Protein AF-A0ABD3XIM5-F1 (afdb_monomer_lite)

Foldseek 3Di:
DVVVPDDLVNLLPDDLVNCCVVPVDSVVSVVSNVVSVVVVVVVVVVVVVVVVVVVVVVVVVCVLLVVDPPPPDDDDDDDDDDDDDDDDPPPPDPDDRVNPDDPVVVVDQKDKDWDWDDDPNDTDPVVRVIDIDIDIDGPPDDPVNVVVVVPPD

Radius of gyration: 34.58 Å; chains: 1; bounding box: 75×47×80 Å

Organism: Sinanodonta woodiana (NCBI:txid1069815)

pLDDT: mean 73.43, std 18.63, range [31.78, 92.06]

Structure (mmCIF, N/CA/C/O backbone):
data_AF-A0ABD3XIM5-F1
#
_entry.id   AF-A0ABD3XIM5-F1
#
loop_
_atom_site.group_PDB
_atom_site.id
_atom_site.type_symbol
_atom_site.label_atom_id
_atom_site.label_alt_id
_atom_site.label_comp_id
_atom_site.label_asym_id
_atom_site.label_entity_id
_atom_site.label_seq_id
_atom_site.pdbx_PDB_ins_code
_atom_site.Cartn_x
_atom_site.Cartn_y
_atom_site.Cartn_z
_atom_site.occupancy
_atom_site.B_iso_or_equiv
_atom_site.auth_seq_id
_atom_site.auth_comp_id
_atom_site.auth_asym_id
_atom_site.auth_atom_id
_atom_site.pdbx_PDB_model_num
ATOM 1 N N . MET A 1 1 ? -32.751 17.626 24.140 1.00 51.78 1 MET A N 1
ATOM 2 C CA . MET A 1 1 ? -31.333 17.195 24.064 1.00 51.78 1 MET A CA 1
ATOM 3 C C . MET A 1 1 ? -30.565 17.876 22.932 1.00 51.78 1 MET A C 1
ATOM 5 O O . MET A 1 1 ? -29.422 18.232 23.167 1.00 51.78 1 MET A O 1
ATOM 9 N N . GLU A 1 2 ? -31.151 18.113 21.751 1.00 52.56 2 GLU A N 1
ATOM 10 C CA . GLU A 1 2 ? -30.486 18.893 20.680 1.00 52.56 2 GLU A CA 1
ATOM 11 C C . GLU A 1 2 ? -30.486 20.412 20.938 1.00 52.56 2 GLU A C 1
ATOM 13 O O . GLU A 1 2 ? -29.559 21.111 20.538 1.00 52.56 2 GLU A O 1
ATOM 18 N N . GLU A 1 3 ? -31.483 20.919 21.668 1.00 58.12 3 GLU A N 1
ATOM 19 C CA . GLU A 1 3 ? -31.654 22.358 21.928 1.00 58.12 3 GLU A CA 1
ATOM 20 C C . GLU A 1 3 ? -30.640 22.935 22.936 1.00 58.12 3 GLU A C 1
ATOM 22 O O . GLU A 1 3 ? -30.293 24.109 22.851 1.00 58.12 3 GLU A O 1
ATOM 27 N N . GLU A 1 4 ? -30.092 22.108 23.835 1.00 63.53 4 GLU A N 1
ATOM 28 C CA . GLU A 1 4 ? -29.120 22.526 24.865 1.00 63.53 4 GLU A CA 1
ATOM 29 C C . GLU A 1 4 ? -27.651 22.310 24.454 1.00 63.53 4 GLU A C 1
ATOM 31 O O . GLU A 1 4 ? -26.745 22.650 25.211 1.00 63.53 4 GLU A O 1
ATOM 36 N N . LYS A 1 5 ? -27.392 21.759 23.255 1.00 67.31 5 LYS A N 1
ATOM 37 C CA . LYS A 1 5 ? -26.038 21.433 22.750 1.00 67.31 5 LYS A CA 1
ATOM 38 C C . LYS A 1 5 ? -25.175 20.655 23.759 1.00 67.31 5 LYS A C 1
ATOM 40 O O . LYS A 1 5 ? -24.002 20.966 23.969 1.00 67.31 5 LYS A O 1
ATOM 45 N N . LEU A 1 6 ? -25.751 19.639 24.396 1.00 71.19 6 LEU A N 1
ATOM 46 C CA . LEU A 1 6 ? -25.016 18.793 25.333 1.00 71.19 6 LEU A CA 1
ATOM 47 C C . LEU A 1 6 ? -24.181 17.756 24.576 1.00 71.19 6 LEU A C 1
ATOM 49 O O . LEU A 1 6 ? -24.680 16.710 24.164 1.00 71.19 6 LEU A O 1
ATOM 53 N N . ASP A 1 7 ? -22.893 18.050 24.417 1.00 79.75 7 ASP A N 1
ATOM 54 C CA . ASP A 1 7 ? -21.918 17.108 23.873 1.00 79.75 7 ASP A CA 1
ATOM 55 C C . ASP A 1 7 ? -21.437 16.107 24.936 1.00 79.75 7 ASP A C 1
ATOM 57 O O . ASP A 1 7 ? -21.432 16.379 26.139 1.00 79.75 7 ASP A O 1
ATOM 61 N N . LEU A 1 8 ? -20.928 14.956 24.482 1.00 78.75 8 LEU A N 1
ATOM 62 C CA . LEU A 1 8 ? -20.338 13.915 25.342 1.00 78.75 8 LEU A CA 1
ATOM 63 C C . LEU A 1 8 ? -19.255 14.469 26.287 1.00 78.75 8 LEU A C 1
ATOM 65 O O . LEU A 1 8 ? -19.110 14.010 27.416 1.00 78.75 8 LEU A O 1
ATOM 69 N N . THR A 1 9 ? -18.498 15.471 25.838 1.00 79.56 9 THR A N 1
ATOM 70 C CA . THR A 1 9 ? -17.465 16.145 26.637 1.00 79.56 9 THR A CA 1
ATOM 71 C C . THR A 1 9 ? -18.063 17.002 27.749 1.00 79.56 9 THR A C 1
ATOM 73 O O . THR A 1 9 ? -17.543 17.001 28.861 1.00 79.56 9 THR A O 1
ATOM 76 N N . VAL A 1 10 ? -19.170 17.693 27.474 1.00 83.56 10 VAL A N 1
ATOM 77 C CA . VAL A 1 10 ? -19.887 18.524 28.450 1.00 83.56 10 VAL A CA 1
ATOM 78 C C . VAL A 1 10 ? -20.482 17.636 29.536 1.00 83.56 10 VAL A C 1
ATOM 80 O O . VAL A 1 10 ? -20.255 17.870 30.719 1.00 83.56 10 VAL A O 1
ATOM 83 N N . ILE A 1 11 ? -21.139 16.549 29.135 1.00 84.06 11 ILE A N 1
ATOM 84 C CA . ILE A 1 11 ? -21.735 15.569 30.049 1.00 84.06 11 ILE A CA 1
ATOM 85 C C . ILE A 1 11 ? -20.674 14.896 30.939 1.00 84.06 11 ILE A C 1
ATOM 87 O O . ILE A 1 11 ? -20.915 14.645 32.122 1.00 84.06 11 ILE A O 1
ATOM 91 N N . SER A 1 12 ? -19.478 14.634 30.400 1.00 83.06 12 SER A N 1
ATOM 92 C CA . SER A 1 12 ? -18.360 14.102 31.188 1.00 83.06 12 SER A CA 1
ATOM 93 C C . SER A 1 12 ? -17.939 15.076 32.301 1.00 83.06 12 SER A C 1
ATOM 95 O O . SER A 1 12 ? -17.726 14.644 33.436 1.00 83.06 12 SER A O 1
ATOM 97 N N . CYS A 1 13 ? -17.935 16.385 32.024 1.00 81.19 13 CYS A N 1
ATOM 98 C CA . CYS A 1 13 ? -17.555 17.434 32.977 1.00 81.19 13 CYS A CA 1
ATOM 99 C C . CYS A 1 13 ? -18.648 17.828 33.990 1.00 81.19 13 CYS A C 1
ATOM 101 O O . CYS A 1 13 ? -18.312 18.385 35.033 1.00 81.19 13 CYS A O 1
ATOM 103 N N . MET A 1 14 ? -19.931 17.565 33.718 1.00 81.81 14 MET A N 1
ATOM 104 C CA . MET A 1 14 ? -21.037 17.929 34.623 1.00 81.81 14 MET A CA 1
ATOM 105 C C . MET A 1 14 ? -21.077 17.050 35.880 1.00 81.81 14 MET A C 1
ATOM 107 O O . MET A 1 14 ? -20.740 15.863 35.831 1.00 81.81 14 MET A O 1
ATOM 111 N N . SER A 1 15 ? -21.511 17.604 37.014 1.00 83.69 15 SER A N 1
ATOM 112 C CA . SER A 1 15 ? -21.709 16.819 38.237 1.00 83.69 15 SER A CA 1
ATOM 113 C C . SER A 1 15 ? -23.021 16.019 38.186 1.00 83.69 15 SER A C 1
ATOM 115 O O . SER A 1 15 ? -23.908 16.272 37.368 1.00 83.69 15 SER A O 1
ATOM 117 N N . VAL A 1 16 ? -23.158 15.015 39.058 1.00 77.25 16 VAL A N 1
ATOM 118 C CA . VAL A 1 16 ? -24.383 14.192 39.150 1.00 77.25 16 VAL A CA 1
ATOM 119 C C . VAL A 1 16 ? -25.591 15.024 39.608 1.00 77.25 16 VAL A C 1
ATOM 121 O O . VAL A 1 16 ? -26.729 14.659 39.299 1.00 77.25 16 VAL A O 1
ATOM 124 N N . ASP A 1 17 ? -25.341 16.141 40.294 1.00 82.69 17 ASP A N 1
ATOM 125 C CA . ASP A 1 17 ? -26.357 17.078 40.777 1.00 82.69 17 ASP A CA 1
ATOM 126 C C . ASP A 1 17 ? -26.848 18.007 39.661 1.00 82.69 17 ASP A C 1
ATOM 128 O O . ASP A 1 17 ? -28.050 18.231 39.536 1.00 82.69 17 ASP A O 1
ATOM 132 N N . ASP A 1 18 ? -25.958 18.440 38.765 1.00 83.56 18 ASP A N 1
ATOM 133 C CA . ASP A 1 18 ? -26.342 19.223 37.579 1.00 83.56 18 ASP A CA 1
ATOM 134 C C . ASP A 1 18 ? -27.205 18.389 36.618 1.00 83.56 18 ASP A C 1
ATOM 136 O O . ASP A 1 18 ? -28.151 18.882 36.003 1.00 83.56 18 ASP A O 1
ATOM 140 N N . LEU A 1 19 ? -26.930 17.083 36.546 1.00 82.81 19 LEU A N 1
ATOM 141 C CA . LEU A 1 19 ? -27.706 16.133 35.750 1.00 82.81 19 LEU A CA 1
ATOM 142 C C . LEU A 1 19 ? -29.113 15.871 36.313 1.00 82.81 19 LEU A C 1
ATOM 144 O O . LEU A 1 19 ? -29.930 15.295 35.599 1.00 82.81 19 LEU A O 1
ATOM 148 N N . VAL A 1 20 ? -29.428 16.287 37.550 1.00 86.94 20 VAL A N 1
ATOM 149 C CA . VAL A 1 20 ? -30.775 16.137 38.145 1.00 86.94 20 VAL A CA 1
ATOM 150 C C . VAL A 1 20 ? -31.819 16.917 37.354 1.00 86.94 20 VAL A C 1
ATOM 152 O O . VAL A 1 20 ? -32.948 16.450 37.213 1.00 86.94 20 VAL A O 1
ATOM 155 N N . GLN A 1 21 ? -31.439 18.088 36.830 1.00 84.31 21 GLN A N 1
ATOM 156 C CA . GLN A 1 21 ? -32.343 18.980 36.097 1.00 84.31 21 GLN A CA 1
ATOM 157 C C . GLN A 1 21 ? -32.844 18.343 34.793 1.00 84.31 21 GLN A C 1
ATOM 159 O O . GLN A 1 21 ? -33.952 18.627 34.350 1.00 84.31 21 GLN A O 1
ATOM 164 N N . ILE A 1 22 ? -32.042 17.443 34.217 1.00 81.50 22 ILE A N 1
ATOM 165 C CA . ILE A 1 22 ? -32.306 16.773 32.939 1.00 81.50 22 ILE A CA 1
ATOM 166 C C . ILE A 1 22 ? -32.825 15.346 33.176 1.00 81.50 22 ILE A C 1
ATOM 168 O O . ILE A 1 22 ? -33.725 14.877 32.481 1.00 81.50 22 ILE A O 1
ATOM 172 N N . LEU A 1 23 ? -32.268 14.644 34.170 1.00 83.38 23 LEU A N 1
ATOM 173 C CA . LEU A 1 23 ? -32.598 13.266 34.528 1.00 83.38 23 LEU A CA 1
ATOM 174 C C . LEU A 1 23 ? -32.841 13.148 36.044 1.00 83.38 23 LEU A C 1
ATOM 176 O O . LEU A 1 23 ? -31.893 12.993 36.821 1.00 83.38 23 LEU A O 1
ATOM 180 N N . PRO A 1 24 ? -34.108 13.134 36.499 1.00 83.00 24 PRO A N 1
ATOM 181 C CA . PRO A 1 24 ? -34.415 13.090 37.930 1.00 83.00 24 PRO A CA 1
ATOM 182 C C . PRO A 1 24 ? -34.004 11.756 38.580 1.00 83.00 24 PRO A C 1
ATOM 184 O O . PRO A 1 24 ? -33.602 11.706 39.747 1.00 83.00 24 PRO A O 1
ATOM 187 N N . LYS A 1 25 ? -34.048 10.652 37.824 1.00 90.38 25 LYS A N 1
ATOM 188 C CA . LYS A 1 25 ? -33.699 9.314 38.319 1.00 90.38 25 LYS A CA 1
ATOM 189 C C . LYS A 1 25 ? -32.185 9.155 38.471 1.00 90.38 25 LYS A C 1
ATOM 191 O O . LYS A 1 25 ? -31.418 9.449 37.561 1.00 90.38 25 LYS A O 1
ATOM 196 N N . LEU A 1 26 ? -31.745 8.650 39.625 1.00 86.56 26 LEU A N 1
ATOM 197 C CA . LEU A 1 26 ? -30.322 8.430 39.916 1.00 86.56 26 LEU A CA 1
ATOM 198 C C . LEU A 1 26 ? -29.698 7.333 39.038 1.00 86.56 26 LEU A C 1
ATOM 200 O O . LEU A 1 26 ? -28.576 7.494 38.567 1.00 86.56 26 LEU A O 1
ATOM 204 N N . GLY A 1 27 ? -30.428 6.240 38.793 1.00 88.75 27 GLY A N 1
ATOM 205 C CA . GLY A 1 27 ? -29.938 5.123 37.977 1.00 88.75 27 GLY A CA 1
ATOM 206 C C . GLY A 1 27 ? -29.583 5.548 36.553 1.00 88.75 27 GLY A C 1
ATOM 207 O O . GLY A 1 27 ? -28.508 5.214 36.063 1.00 88.75 27 GLY A O 1
ATOM 208 N N . ASP A 1 28 ? -30.434 6.371 35.940 1.00 87.50 28 ASP A N 1
ATOM 209 C CA . ASP A 1 28 ? -30.227 6.872 34.580 1.00 87.50 28 ASP A CA 1
ATOM 210 C C . ASP A 1 28 ? -29.004 7.802 34.508 1.00 87.50 28 ASP A C 1
ATOM 212 O O . ASP A 1 28 ? -28.223 7.719 33.563 1.00 87.50 28 ASP A O 1
ATOM 216 N N . ARG A 1 29 ? -28.769 8.627 35.542 1.00 86.81 29 ARG A N 1
ATOM 217 C CA . ARG A 1 29 ? -27.580 9.496 35.647 1.00 86.81 29 ARG A CA 1
ATOM 218 C C . ARG A 1 29 ? -26.279 8.699 35.731 1.00 86.81 29 ARG A C 1
ATOM 220 O O . ARG A 1 29 ? -25.306 9.033 35.058 1.00 86.81 29 ARG A O 1
ATOM 227 N N . ILE A 1 30 ? -26.265 7.640 36.542 1.00 85.12 30 ILE A N 1
ATOM 228 C CA . ILE A 1 30 ? -25.098 6.759 36.688 1.00 85.12 30 ILE A CA 1
ATOM 229 C C . ILE A 1 30 ? -24.845 5.997 35.383 1.00 85.12 30 ILE A C 1
ATOM 231 O O . ILE A 1 30 ? -23.715 5.979 34.897 1.00 85.12 30 ILE A O 1
ATOM 235 N N . ALA A 1 31 ? -25.889 5.414 34.790 1.00 88.94 31 ALA A N 1
ATOM 236 C CA . ALA A 1 31 ? -25.784 4.686 33.528 1.00 88.94 31 ALA A CA 1
ATOM 237 C C . ALA A 1 31 ? -25.259 5.582 32.394 1.00 88.94 31 ALA A C 1
ATOM 239 O O . ALA A 1 31 ? -24.396 5.166 31.622 1.00 88.94 31 ALA A O 1
ATOM 240 N N . LEU A 1 32 ? -25.723 6.832 32.334 1.00 87.56 32 LEU A N 1
ATOM 241 C CA . LEU A 1 32 ? -25.286 7.811 31.346 1.00 87.56 32 LEU A CA 1
ATOM 242 C C . LEU A 1 32 ? -23.812 8.205 31.526 1.00 87.56 32 LEU A C 1
ATOM 244 O O . LEU A 1 32 ? -23.077 8.235 30.543 1.00 87.56 32 LEU A O 1
ATOM 248 N N . LYS A 1 33 ? -23.346 8.431 32.761 1.00 86.19 33 LYS A N 1
ATOM 249 C CA . LYS A 1 33 ? -21.920 8.677 33.054 1.00 86.19 33 LYS A CA 1
ATOM 250 C C . LYS A 1 33 ? -21.033 7.510 32.613 1.00 86.19 33 LYS A C 1
ATOM 252 O O . LYS A 1 33 ? -20.052 7.728 31.909 1.00 86.19 33 LYS A O 1
ATOM 257 N N . LEU A 1 34 ? -21.415 6.281 32.967 1.00 88.94 34 LEU A N 1
ATOM 258 C CA . LEU A 1 34 ? -20.677 5.074 32.581 1.00 88.94 34 LEU A CA 1
ATOM 259 C C . LEU A 1 34 ? -20.593 4.923 31.057 1.00 88.94 34 LEU A C 1
ATOM 261 O O . LEU A 1 34 ? -19.515 4.688 30.516 1.00 88.94 34 LEU A O 1
ATOM 265 N N . PHE A 1 35 ? -21.713 5.124 30.361 1.00 90.31 35 PHE A N 1
ATOM 266 C CA . PHE A 1 35 ? -21.766 5.059 28.902 1.00 90.31 35 PHE A CA 1
ATOM 267 C C . PHE A 1 35 ? -20.868 6.114 28.238 1.00 90.31 35 PHE A C 1
ATOM 269 O O . PHE A 1 35 ? -20.119 5.809 27.310 1.00 90.31 35 PHE A O 1
ATOM 276 N N . VAL A 1 36 ? -20.909 7.357 28.725 1.00 88.50 36 VAL A N 1
ATOM 277 C CA . VAL A 1 36 ? -20.100 8.457 28.181 1.00 88.50 36 VAL A CA 1
ATOM 278 C C . VAL A 1 36 ? -18.606 8.201 28.378 1.00 88.50 36 VAL A C 1
ATOM 280 O O . VAL A 1 36 ? -17.828 8.404 27.443 1.00 88.50 36 VAL A O 1
ATOM 283 N N . ASP A 1 37 ? -18.201 7.703 29.546 1.00 86.25 37 ASP A N 1
ATOM 284 C CA . ASP A 1 37 ? -16.802 7.374 29.824 1.00 86.25 37 ASP A CA 1
ATOM 285 C C . ASP A 1 37 ? -16.285 6.243 28.920 1.00 86.25 37 ASP A C 1
ATOM 287 O O . ASP A 1 37 ? -15.150 6.303 28.432 1.00 86.25 37 ASP A O 1
ATOM 291 N N . GLU A 1 38 ? -17.108 5.229 28.643 1.00 88.25 38 GLU A N 1
ATOM 292 C CA . GLU A 1 38 ? -16.774 4.165 27.690 1.00 88.25 38 GLU A CA 1
ATOM 293 C C . GLU A 1 38 ? -16.632 4.689 26.256 1.00 88.25 38 GLU A C 1
ATOM 295 O O . GLU A 1 38 ? -15.672 4.348 25.560 1.00 88.25 38 GLU A O 1
ATOM 300 N N . GLU A 1 39 ? -17.545 5.549 25.805 1.00 86.38 39 GLU A N 1
ATOM 301 C CA . GLU A 1 39 ? -17.501 6.117 24.455 1.00 86.38 39 GLU A CA 1
ATOM 302 C C . GLU A 1 39 ? -16.306 7.059 24.251 1.00 86.38 39 GLU A C 1
ATOM 304 O O . GLU A 1 39 ? -15.676 7.053 23.185 1.00 86.38 39 GLU A O 1
ATOM 309 N N . ILE A 1 40 ? -15.928 7.833 25.274 1.00 85.06 40 ILE A N 1
ATOM 310 C CA . ILE A 1 40 ? -14.717 8.664 25.235 1.00 85.06 40 ILE A CA 1
ATOM 311 C C . ILE A 1 40 ? -13.469 7.781 25.135 1.00 85.06 40 ILE A C 1
ATOM 313 O O . ILE A 1 40 ? -12.605 8.060 24.298 1.00 85.06 40 ILE A O 1
ATOM 317 N N . LYS A 1 41 ? -13.382 6.693 25.913 1.00 84.88 41 LYS A N 1
ATOM 318 C CA . LYS A 1 41 ? -12.257 5.743 25.846 1.00 84.88 41 LYS A CA 1
ATOM 319 C C . LYS A 1 41 ? -12.138 5.096 24.467 1.00 84.88 41 LYS A C 1
ATOM 321 O O . LYS A 1 41 ? -11.065 5.159 23.873 1.00 84.88 41 LYS A O 1
ATOM 326 N N . LYS A 1 42 ? -13.235 4.595 23.886 1.00 84.75 42 LYS A N 1
ATOM 327 C CA . LYS A 1 42 ? -13.237 4.014 22.524 1.00 84.75 42 LYS A CA 1
ATOM 328 C C . LYS A 1 42 ? -12.791 5.020 21.455 1.00 84.75 42 LYS A C 1
ATOM 330 O O . LYS A 1 42 ? -12.021 4.689 20.544 1.00 84.75 42 LYS A O 1
ATOM 335 N N . LYS A 1 43 ? -13.247 6.276 21.552 1.00 81.75 43 LYS A N 1
ATOM 336 C CA . LYS A 1 43 ? -12.825 7.357 20.642 1.00 81.75 43 LYS A CA 1
ATOM 337 C C . LYS A 1 43 ? -11.349 7.705 20.808 1.00 81.75 43 LYS A C 1
ATOM 339 O O . LYS A 1 43 ? -10.666 7.935 19.811 1.00 81.75 43 LYS A O 1
ATOM 344 N N . GLN A 1 44 ? -10.839 7.718 22.037 1.00 80.12 44 GLN A N 1
ATOM 345 C CA . GLN A 1 44 ? -9.416 7.916 22.288 1.00 80.12 44 GLN A CA 1
ATOM 346 C C . GLN A 1 44 ? -8.603 6.751 21.722 1.00 80.12 44 GLN A C 1
ATOM 348 O O . GLN A 1 44 ? -7.702 6.993 20.927 1.00 80.12 44 GLN A O 1
ATOM 353 N N . GLU A 1 45 ? -8.944 5.504 22.039 1.00 78.12 45 GLU A N 1
ATOM 354 C CA . GLU A 1 45 ? -8.237 4.307 21.566 1.00 78.12 45 GLU A CA 1
ATOM 355 C C . GLU A 1 45 ? -8.158 4.246 20.036 1.00 78.12 45 GLU A C 1
ATOM 357 O O . GLU A 1 45 ? -7.070 4.100 19.478 1.00 78.12 45 GLU A O 1
ATOM 362 N N . SER A 1 46 ? -9.277 4.450 19.336 1.00 72.56 46 SER A N 1
ATOM 363 C CA . SER A 1 46 ? -9.296 4.495 17.866 1.00 72.56 46 SER A CA 1
ATOM 364 C C . SER A 1 46 ? -8.445 5.641 17.297 1.00 72.56 46 SER A C 1
ATOM 366 O O . SER A 1 46 ? -7.705 5.449 16.325 1.00 72.56 46 SER A O 1
ATOM 368 N N . GLN A 1 47 ? -8.472 6.821 17.925 1.00 72.75 47 GLN A N 1
ATOM 369 C CA . GLN A 1 47 ? -7.640 7.955 17.523 1.00 72.75 47 GLN A CA 1
ATOM 370 C C . GLN A 1 47 ? -6.142 7.713 17.800 1.00 72.75 47 GLN A C 1
ATOM 372 O O . GLN A 1 47 ? -5.298 8.077 16.972 1.00 72.75 47 GLN A O 1
ATOM 377 N N . TYR A 1 48 ? -5.795 7.086 18.929 1.00 70.00 48 TYR A N 1
ATOM 378 C CA . TYR A 1 48 ? -4.425 6.711 19.293 1.00 70.00 48 TYR A CA 1
ATOM 379 C C . TYR A 1 48 ? -3.869 5.656 18.334 1.00 70.00 48 TYR A C 1
ATOM 381 O O . TYR A 1 48 ? -2.765 5.845 17.826 1.00 70.00 48 TYR A O 1
ATOM 389 N N . GLN A 1 49 ? -4.648 4.628 17.984 1.00 71.19 49 GLN A N 1
ATOM 390 C CA . GLN A 1 49 ? -4.258 3.601 17.006 1.00 71.19 49 GLN A CA 1
ATOM 391 C C . GLN A 1 49 ? -3.953 4.207 15.624 1.00 71.19 49 GLN A C 1
ATOM 393 O O . GLN A 1 49 ? -2.944 3.883 14.987 1.00 71.19 49 GLN A O 1
ATOM 398 N N . GLY A 1 50 ? -4.777 5.158 15.166 1.00 73.19 50 GLY A N 1
ATOM 399 C CA . GLY A 1 50 ? -4.532 5.891 13.919 1.00 73.19 50 GLY A CA 1
ATOM 400 C C . GLY A 1 50 ? -3.250 6.734 13.958 1.00 73.19 50 GLY A C 1
ATOM 401 O O . GLY A 1 50 ? -2.456 6.715 13.009 1.00 73.19 50 GLY A O 1
ATOM 402 N N . LYS A 1 51 ? -3.011 7.446 15.068 1.00 78.19 51 LYS A N 1
ATOM 403 C CA . LYS A 1 51 ? -1.790 8.242 15.283 1.00 78.19 51 LYS A CA 1
ATOM 404 C C . LYS A 1 51 ? -0.544 7.355 15.367 1.00 78.19 51 LYS A C 1
ATOM 406 O O . LYS A 1 51 ? 0.448 7.672 14.716 1.00 78.19 51 LYS A O 1
ATOM 411 N N . GLU A 1 52 ? -0.602 6.235 16.081 1.00 80.69 52 GLU A N 1
ATOM 412 C CA . GLU A 1 52 ? 0.506 5.285 16.231 1.00 80.69 52 GLU A CA 1
ATOM 413 C C . GLU A 1 52 ? 0.900 4.647 14.892 1.00 80.69 52 GLU A C 1
ATOM 415 O O . GLU A 1 52 ? 2.080 4.556 14.548 1.00 80.69 52 GLU A O 1
ATOM 420 N N . ARG A 1 53 ? -0.080 4.260 14.069 1.00 82.00 53 ARG A N 1
ATOM 421 C CA . ARG A 1 53 ? 0.200 3.754 12.719 1.00 82.00 53 ARG A CA 1
ATOM 422 C C . ARG A 1 53 ? 0.885 4.812 11.854 1.00 82.00 53 ARG A C 1
ATOM 424 O O . ARG A 1 53 ? 1.846 4.498 11.147 1.00 82.00 53 ARG A O 1
ATOM 431 N N . LYS A 1 54 ? 0.416 6.065 11.915 1.00 86.00 54 LYS A N 1
ATOM 432 C CA . LYS A 1 54 ? 1.011 7.189 11.176 1.00 86.00 54 LYS A CA 1
ATOM 433 C C . LYS A 1 54 ? 2.452 7.447 11.623 1.00 86.00 54 LYS A C 1
ATOM 435 O O . LYS A 1 54 ? 3.321 7.607 10.768 1.00 86.00 54 LYS A O 1
ATOM 440 N N . THR A 1 55 ? 2.735 7.444 12.926 1.00 84.62 55 THR A N 1
ATOM 441 C CA . THR A 1 55 ? 4.097 7.658 13.442 1.00 84.62 55 THR A CA 1
ATOM 442 C C . THR A 1 55 ? 5.031 6.505 13.081 1.00 84.62 55 THR A C 1
ATOM 444 O O . THR A 1 55 ? 6.127 6.770 12.591 1.00 84.62 55 THR A O 1
ATOM 447 N N . LYS A 1 56 ? 4.594 5.243 13.204 1.00 89.50 56 LYS A N 1
ATOM 448 C CA . LYS A 1 56 ? 5.367 4.059 12.769 1.00 89.50 56 LYS A CA 1
ATOM 449 C C . LYS A 1 56 ? 5.705 4.101 11.278 1.00 89.50 56 LYS A C 1
ATOM 451 O O . LYS A 1 56 ? 6.831 3.784 10.885 1.00 89.50 56 LYS A O 1
ATOM 456 N N . LEU A 1 57 ? 4.752 4.517 10.439 1.00 87.69 57 LEU A N 1
ATOM 457 C CA . LEU A 1 57 ? 4.973 4.681 9.002 1.00 87.69 57 LEU A CA 1
ATOM 458 C C . LEU A 1 57 ? 6.006 5.777 8.718 1.00 87.69 57 LEU A C 1
ATOM 460 O O . LEU A 1 57 ? 6.937 5.541 7.950 1.00 87.69 57 LEU A O 1
ATOM 464 N N . ILE A 1 58 ? 5.870 6.944 9.356 1.00 88.75 58 ILE A N 1
ATOM 465 C CA . ILE A 1 58 ? 6.817 8.058 9.206 1.00 88.75 58 ILE A CA 1
ATOM 466 C C . ILE A 1 58 ? 8.212 7.636 9.674 1.00 88.75 58 ILE A C 1
ATOM 468 O O . ILE A 1 58 ? 9.177 7.856 8.953 1.00 88.75 58 ILE A O 1
ATOM 472 N N . GLN A 1 59 ? 8.338 6.967 10.821 1.00 86.19 59 GLN A N 1
ATOM 473 C CA . GLN A 1 59 ? 9.620 6.449 11.312 1.00 86.19 59 GLN A CA 1
ATOM 474 C C . GLN A 1 59 ? 10.247 5.457 10.328 1.00 86.19 59 GLN A C 1
ATOM 476 O O . GLN A 1 59 ? 11.427 5.574 9.995 1.00 86.19 59 GLN A O 1
ATOM 481 N N . SER A 1 60 ? 9.448 4.525 9.802 1.00 85.50 60 SER A N 1
ATOM 482 C CA . SER A 1 60 ? 9.894 3.562 8.790 1.00 85.50 60 SER A CA 1
ATOM 483 C C . SER A 1 60 ? 10.357 4.258 7.510 1.00 85.50 60 SER A C 1
ATOM 485 O O . SER A 1 60 ? 11.361 3.866 6.916 1.00 85.50 60 SER A O 1
ATOM 487 N N . LEU A 1 61 ? 9.643 5.300 7.081 1.00 81.62 61 LEU A N 1
ATOM 488 C CA . LEU A 1 61 ? 10.008 6.101 5.920 1.00 81.62 61 LEU A CA 1
ATOM 489 C C . LEU A 1 61 ? 11.303 6.876 6.176 1.00 81.62 61 LEU A C 1
ATOM 491 O O . LEU A 1 61 ? 12.219 6.796 5.367 1.00 81.62 61 LEU A O 1
ATOM 495 N N . CYS A 1 62 ? 11.426 7.550 7.316 1.00 80.69 62 CYS A N 1
ATOM 496 C CA . CYS A 1 62 ? 12.631 8.275 7.707 1.00 80.69 62 CYS A CA 1
ATOM 497 C C . CYS A 1 62 ? 13.859 7.357 7.811 1.00 80.69 62 CYS A C 1
ATOM 499 O O . CYS A 1 62 ? 14.956 7.765 7.426 1.00 80.69 62 CYS A O 1
ATOM 501 N N . ALA A 1 63 ? 13.683 6.114 8.272 1.00 79.19 63 ALA A N 1
ATOM 502 C CA . ALA A 1 63 ? 14.730 5.094 8.276 1.00 79.19 63 ALA A CA 1
ATOM 503 C C . ALA A 1 63 ? 15.113 4.658 6.849 1.00 79.19 63 ALA A C 1
ATOM 505 O O . ALA A 1 63 ? 16.295 4.609 6.511 1.00 79.19 63 ALA A O 1
ATOM 506 N N . LYS A 1 64 ? 14.127 4.408 5.974 1.00 78.31 64 LYS A N 1
ATOM 507 C CA . LYS A 1 64 ? 14.357 4.051 4.557 1.00 78.31 64 LYS A CA 1
ATOM 508 C C . LYS A 1 64 ? 15.033 5.174 3.766 1.00 78.31 64 LYS A C 1
ATOM 510 O O . LYS A 1 64 ? 15.902 4.900 2.938 1.00 78.31 64 LYS A O 1
ATOM 515 N N . LEU A 1 65 ? 14.653 6.418 4.050 1.00 74.12 65 LEU A N 1
ATOM 516 C CA . LEU A 1 65 ? 15.229 7.638 3.490 1.00 74.12 65 LEU A CA 1
ATOM 517 C C . LEU A 1 65 ? 16.537 8.051 4.185 1.00 74.12 65 LEU A C 1
ATOM 519 O O . LEU A 1 65 ? 17.124 9.059 3.811 1.00 74.12 65 LEU A O 1
ATOM 523 N N . GLY A 1 66 ? 17.027 7.295 5.175 1.00 68.38 66 GLY A N 1
ATOM 524 C CA . GLY A 1 66 ? 18.299 7.580 5.847 1.00 68.38 66 GLY A CA 1
ATOM 525 C C . GLY A 1 66 ? 18.367 8.961 6.515 1.00 68.38 66 GLY A C 1
ATOM 526 O O . GLY A 1 66 ? 19.463 9.473 6.736 1.00 68.38 66 GLY A O 1
ATOM 527 N N . ILE A 1 67 ? 17.211 9.568 6.806 1.00 68.31 67 ILE A N 1
ATOM 528 C CA . ILE A 1 67 ? 17.082 10.884 7.451 1.00 68.31 67 ILE A CA 1
ATOM 529 C C . ILE A 1 67 ? 17.378 10.744 8.948 1.00 68.31 67 ILE A C 1
ATOM 531 O O . ILE A 1 67 ? 18.015 11.606 9.553 1.00 68.31 67 ILE A O 1
ATOM 535 N N . VAL A 1 68 ? 16.980 9.616 9.542 1.00 56.69 68 VAL A N 1
ATOM 536 C CA . VAL A 1 68 ? 17.309 9.296 10.932 1.00 56.69 68 VAL A CA 1
ATOM 537 C C . VAL A 1 68 ? 18.676 8.626 10.956 1.00 56.69 68 VAL A C 1
ATOM 539 O O . VAL A 1 68 ? 18.816 7.433 10.692 1.00 56.69 68 VAL A O 1
ATOM 542 N N . LYS A 1 69 ? 19.705 9.407 11.297 1.00 55.28 69 LYS A N 1
ATOM 543 C CA . LYS A 1 69 ? 20.943 8.853 11.844 1.00 55.28 69 LYS A CA 1
ATOM 544 C C . LYS A 1 69 ? 20.567 8.241 13.190 1.00 55.28 69 LYS A C 1
ATOM 546 O O . LYS A 1 69 ? 20.417 8.970 14.168 1.00 55.28 69 LYS A O 1
ATOM 551 N N . THR A 1 70 ? 20.393 6.926 13.260 1.00 48.91 70 THR A N 1
ATOM 552 C CA . THR A 1 70 ? 20.545 6.224 14.536 1.00 48.91 70 THR A CA 1
ATOM 553 C C . THR A 1 70 ? 21.921 6.602 15.064 1.00 48.91 70 THR A C 1
ATOM 555 O O . THR A 1 70 ? 22.937 6.140 14.545 1.00 48.91 70 THR A O 1
ATOM 558 N N . ARG A 1 71 ? 21.959 7.502 16.051 1.00 42.16 71 ARG A N 1
ATOM 559 C CA . ARG A 1 71 ? 23.113 7.626 16.930 1.00 42.16 71 ARG A CA 1
ATOM 560 C C . ARG A 1 71 ? 23.191 6.268 17.615 1.00 42.16 71 ARG A C 1
ATOM 562 O O . ARG A 1 71 ? 22.351 5.955 18.449 1.00 42.16 71 ARG A O 1
ATOM 569 N N . HIS A 1 72 ? 24.099 5.408 17.174 1.00 37.16 72 HIS A N 1
ATOM 570 C CA . HIS A 1 72 ? 24.547 4.338 18.045 1.00 37.16 72 HIS A CA 1
ATOM 571 C C . HIS A 1 72 ? 25.293 5.029 19.181 1.00 37.16 72 HIS A C 1
ATOM 573 O O . HIS A 1 72 ? 26.389 5.545 18.988 1.00 37.16 72 HIS A O 1
ATOM 579 N N . CYS A 1 73 ? 24.629 5.131 20.325 1.00 36.38 73 CYS A N 1
ATOM 580 C CA . CYS A 1 73 ? 25.255 5.389 21.604 1.00 36.38 73 CYS A CA 1
ATOM 581 C C . CYS A 1 73 ? 25.632 4.029 22.203 1.00 36.38 73 CYS A C 1
ATOM 583 O O . CYS A 1 73 ? 24.752 3.254 22.569 1.00 36.38 73 CYS A O 1
ATOM 585 N N . HIS A 1 74 ? 26.931 3.739 22.231 1.00 34.91 74 HIS A N 1
ATOM 586 C CA . HIS A 1 74 ? 27.573 3.094 23.373 1.00 34.91 74 HIS A CA 1
ATOM 587 C C . HIS A 1 74 ? 29.077 3.419 23.338 1.00 34.91 74 HIS A C 1
ATOM 589 O O . HIS A 1 74 ? 29.854 2.788 22.627 1.00 34.91 74 HIS A O 1
ATOM 595 N N . ASP A 1 75 ? 29.406 4.518 24.012 1.00 34.78 75 ASP A N 1
ATOM 596 C CA . ASP A 1 75 ? 30.506 4.724 24.961 1.00 34.78 75 ASP A CA 1
ATOM 597 C C . ASP A 1 75 ? 31.910 4.180 24.650 1.00 34.78 75 ASP A C 1
ATOM 599 O O . ASP A 1 75 ? 32.163 2.990 24.793 1.00 34.78 75 ASP A O 1
ATOM 603 N N . THR A 1 76 ? 32.840 5.106 24.362 1.00 33.75 76 THR A N 1
ATOM 604 C CA . THR A 1 76 ? 34.006 5.421 25.224 1.00 33.75 76 THR A CA 1
ATOM 605 C C . THR A 1 76 ? 34.682 6.725 24.764 1.00 33.75 76 THR A C 1
ATOM 607 O O . THR A 1 76 ? 35.226 6.758 23.669 1.00 33.75 76 THR A O 1
ATOM 610 N N . ALA A 1 77 ? 34.627 7.742 25.638 1.00 37.88 77 ALA A N 1
ATOM 611 C CA . ALA A 1 77 ? 35.568 8.847 25.923 1.00 37.88 77 ALA A CA 1
ATOM 612 C C . ALA A 1 77 ? 36.218 9.709 24.795 1.00 37.88 77 ALA A C 1
ATOM 614 O O . ALA A 1 77 ? 36.372 9.278 23.659 1.00 37.88 77 ALA A O 1
ATOM 615 N N . PRO A 1 78 ? 36.582 10.976 25.102 1.00 53.31 78 PRO A N 1
ATOM 616 C CA . PRO A 1 78 ? 36.624 12.068 24.133 1.00 53.31 78 PRO A CA 1
ATOM 617 C C . PRO A 1 78 ? 38.048 12.445 23.707 1.00 53.31 78 PRO A C 1
ATOM 619 O O . PRO A 1 78 ? 38.948 12.421 24.536 1.00 53.31 78 PRO A O 1
ATOM 622 N N . ALA A 1 79 ? 38.224 12.889 22.460 1.00 36.25 79 ALA A N 1
ATOM 623 C CA . ALA A 1 79 ? 39.137 13.979 22.096 1.00 36.25 79 ALA A CA 1
ATOM 624 C C . ALA A 1 79 ? 39.138 14.214 20.577 1.00 36.25 79 ALA A C 1
ATOM 626 O O . ALA A 1 79 ? 39.291 13.290 19.787 1.00 36.25 79 ALA A O 1
ATOM 627 N N . GLU A 1 80 ? 39.017 15.493 20.229 1.00 31.78 80 GLU A N 1
ATOM 628 C CA . GLU A 1 80 ? 39.709 16.143 19.113 1.00 31.78 80 GLU A CA 1
ATOM 629 C C . GLU A 1 80 ? 39.240 15.870 17.674 1.00 31.78 80 GLU A C 1
ATOM 631 O O . GLU A 1 80 ? 39.572 14.907 16.990 1.00 31.78 80 GLU A O 1
ATOM 636 N N . PHE A 1 81 ? 38.478 16.862 17.213 1.00 44.75 81 PHE A N 1
ATOM 637 C CA . PHE A 1 81 ? 38.462 17.426 15.869 1.00 44.75 81 PHE A CA 1
ATOM 638 C C . PHE A 1 81 ? 39.649 17.018 14.976 1.00 44.75 81 PHE A C 1
ATOM 640 O O . PHE A 1 81 ? 40.763 17.519 15.130 1.00 44.75 81 PHE A O 1
ATOM 647 N N . GLN A 1 82 ? 39.380 16.206 13.953 1.00 34.53 82 GLN A N 1
ATOM 648 C CA . GLN A 1 82 ? 40.181 16.243 12.736 1.00 34.53 82 GLN A CA 1
ATOM 649 C C . GLN A 1 82 ? 39.340 15.870 11.515 1.00 34.53 82 GLN A C 1
ATOM 651 O O . GLN A 1 82 ? 38.857 14.748 11.360 1.00 34.53 82 GLN A O 1
ATOM 656 N N . ASP A 1 83 ? 39.168 16.868 10.656 1.00 41.25 83 ASP A N 1
ATOM 657 C CA . ASP A 1 83 ? 38.717 16.742 9.281 1.00 41.25 83 ASP A CA 1
ATOM 658 C C . ASP A 1 83 ? 39.741 15.886 8.517 1.00 41.25 83 ASP A C 1
ATOM 660 O O . ASP A 1 83 ? 40.908 16.266 8.386 1.00 41.25 83 ASP A O 1
ATOM 664 N N . LYS A 1 84 ? 39.358 14.677 8.093 1.00 34.38 84 LYS A N 1
ATOM 665 C CA . LYS A 1 84 ? 40.212 13.836 7.246 1.00 34.38 84 LYS A CA 1
ATOM 666 C C . LYS A 1 84 ? 39.388 12.897 6.377 1.00 34.38 84 LYS A C 1
ATOM 668 O O . LYS A 1 84 ? 38.621 12.064 6.859 1.00 34.38 84 LYS A O 1
ATOM 673 N N . CYS A 1 85 ? 39.585 13.069 5.074 1.00 36.22 85 CYS A N 1
ATOM 674 C CA . CYS A 1 85 ? 39.051 12.277 3.978 1.00 36.22 85 CYS A CA 1
ATOM 675 C C . CYS A 1 85 ? 39.094 10.770 4.271 1.00 36.22 85 CYS A C 1
ATOM 677 O O . CYS A 1 85 ? 40.148 10.205 4.564 1.00 36.22 85 CYS A O 1
ATOM 679 N N . ILE A 1 86 ? 37.936 10.119 4.161 1.00 37.31 86 ILE A N 1
ATOM 680 C CA . ILE A 1 86 ? 37.785 8.678 4.362 1.00 37.31 86 ILE A CA 1
ATOM 681 C C . ILE A 1 86 ? 38.298 7.951 3.114 1.00 37.31 86 ILE A C 1
ATOM 683 O O . ILE A 1 86 ? 37.776 8.146 2.018 1.00 37.31 86 ILE A O 1
ATOM 687 N N . SER A 1 87 ? 39.309 7.105 3.306 1.00 42.91 87 SER A N 1
ATOM 688 C CA . SER A 1 87 ? 39.876 6.203 2.305 1.00 42.91 87 SER A CA 1
ATOM 689 C C . SER A 1 87 ? 38.960 5.004 2.002 1.00 42.91 87 SER A C 1
ATOM 691 O O . SER A 1 87 ? 38.183 4.537 2.839 1.00 42.91 87 SER A O 1
ATOM 693 N N . GLU A 1 88 ? 39.064 4.500 0.769 1.00 42.31 88 GLU A N 1
ATOM 694 C CA . GLU A 1 88 ? 38.130 3.591 0.078 1.00 42.31 88 GLU A CA 1
ATOM 695 C C . GLU A 1 88 ? 37.962 2.173 0.663 1.00 42.31 88 GLU A C 1
ATOM 697 O O . GLU A 1 88 ? 37.167 1.385 0.152 1.00 42.31 88 GLU A O 1
ATOM 702 N N . SER A 1 89 ? 38.646 1.802 1.747 1.00 42.06 89 SER A N 1
ATOM 703 C CA . SER A 1 89 ? 38.688 0.401 2.200 1.00 42.06 89 SER A CA 1
ATOM 704 C C . SER A 1 89 ? 37.663 0.017 3.281 1.00 42.06 89 SER A C 1
ATOM 706 O O . SER A 1 89 ? 37.496 -1.172 3.558 1.00 42.06 89 SER A O 1
ATOM 708 N N . SER A 1 90 ? 36.918 0.975 3.852 1.00 40.94 90 SER A N 1
ATOM 709 C CA . SER A 1 90 ? 35.970 0.729 4.964 1.00 40.94 90 SER A CA 1
ATOM 710 C C . SER A 1 90 ? 34.481 0.695 4.553 1.00 40.94 90 SER A C 1
ATOM 712 O O . SER A 1 90 ? 33.578 0.552 5.377 1.00 40.94 90 SER A O 1
ATOM 714 N N . LEU A 1 91 ? 34.171 0.742 3.253 1.00 38.78 91 LEU A N 1
ATOM 715 C CA . LEU A 1 91 ? 32.796 0.655 2.727 1.00 38.78 91 LEU A CA 1
ATOM 716 C C . LEU A 1 91 ? 32.259 -0.789 2.631 1.00 38.78 91 LEU A C 1
ATOM 718 O O . LEU A 1 91 ? 31.470 -1.119 1.743 1.00 38.78 91 LEU A O 1
ATOM 722 N N . LYS A 1 92 ? 32.644 -1.680 3.550 1.00 41.97 92 LYS A N 1
ATOM 723 C CA . LYS A 1 92 ? 32.094 -3.041 3.600 1.00 41.97 92 LYS A CA 1
ATOM 724 C C . LYS A 1 92 ? 30.792 -3.046 4.411 1.00 41.97 92 LYS A C 1
ATOM 726 O O . LYS A 1 92 ? 30.778 -2.996 5.632 1.00 41.97 92 LYS A O 1
ATOM 731 N N . TRP A 1 93 ? 29.688 -3.094 3.664 1.00 37.22 93 TRP A N 1
ATOM 732 C CA . TRP A 1 93 ? 28.325 -3.443 4.095 1.00 37.22 93 TRP A CA 1
ATOM 733 C C . TRP A 1 93 ? 27.560 -2.460 4.984 1.00 37.22 93 TRP A C 1
ATOM 735 O O . TRP A 1 93 ? 26.959 -2.832 5.991 1.00 37.22 93 TRP A O 1
ATOM 745 N N . ARG A 1 94 ? 27.382 -1.226 4.505 1.00 41.75 94 ARG A N 1
ATOM 746 C CA . ARG A 1 94 ? 26.170 -0.475 4.863 1.00 41.75 94 ARG A CA 1
ATOM 747 C C . ARG A 1 94 ? 25.055 -0.848 3.891 1.00 41.75 94 ARG A C 1
ATOM 749 O O . ARG A 1 94 ? 25.109 -0.528 2.705 1.00 41.75 94 ARG A O 1
ATOM 756 N N . LYS A 1 95 ? 24.082 -1.609 4.403 1.00 48.31 95 LYS A N 1
ATOM 757 C CA . LYS A 1 95 ? 22.865 -2.036 3.700 1.00 48.31 95 LYS A CA 1
ATOM 758 C C . LYS A 1 95 ? 22.275 -0.852 2.930 1.00 48.31 95 LYS A C 1
ATOM 760 O O . LYS A 1 95 ? 22.087 0.222 3.494 1.00 48.31 95 LYS A O 1
ATOM 765 N N . ARG A 1 96 ? 22.027 -1.081 1.639 1.00 47.56 96 ARG A N 1
ATOM 766 C CA . ARG A 1 96 ? 21.528 -0.127 0.640 1.00 47.56 96 ARG A CA 1
ATOM 767 C C . ARG A 1 96 ? 20.288 0.606 1.162 1.00 47.56 96 ARG A C 1
ATOM 769 O O . ARG A 1 96 ? 19.172 0.111 1.035 1.00 47.56 96 ARG A O 1
ATOM 776 N N . THR A 1 97 ? 20.467 1.784 1.745 1.00 51.66 97 THR A N 1
ATOM 777 C CA . THR A 1 97 ? 19.373 2.730 1.935 1.00 51.66 97 THR A CA 1
ATOM 778 C C . THR A 1 97 ? 19.053 3.323 0.567 1.00 51.66 97 THR A C 1
ATOM 780 O O . THR A 1 97 ? 19.919 3.881 -0.106 1.00 51.66 97 THR A O 1
ATOM 783 N N . MET A 1 98 ? 17.794 3.203 0.140 1.00 53.44 98 MET A N 1
ATOM 784 C CA . MET A 1 98 ? 17.258 3.757 -1.121 1.00 53.44 98 MET A CA 1
ATOM 785 C C . MET A 1 98 ? 17.361 5.296 -1.200 1.00 53.44 98 MET A C 1
ATOM 787 O O . MET A 1 98 ? 16.966 5.906 -2.182 1.00 53.44 98 MET A O 1
ATOM 791 N N . ALA A 1 99 ? 17.887 5.920 -0.150 1.00 53.97 99 ALA A N 1
ATOM 792 C CA . ALA A 1 99 ? 17.93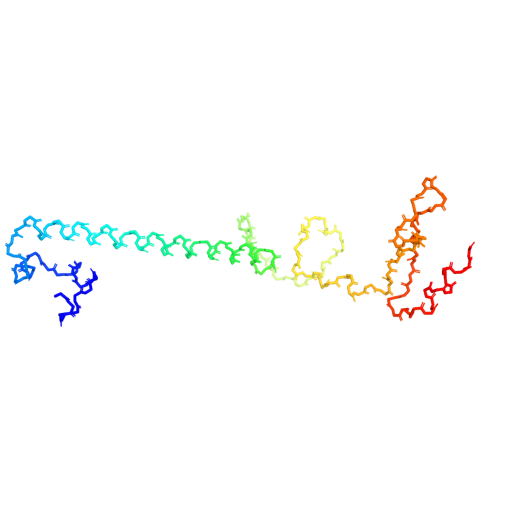8 7.346 0.098 1.00 53.97 99 ALA A CA 1
ATOM 793 C C . ALA A 1 99 ? 18.949 8.145 -0.727 1.00 53.97 99 ALA A C 1
ATOM 795 O O . ALA A 1 99 ? 18.876 9.369 -0.730 1.00 53.97 99 ALA A O 1
ATOM 796 N N . ARG A 1 100 ? 19.955 7.509 -1.336 1.00 53.19 100 ARG A N 1
ATOM 797 C CA . ARG A 1 100 ? 21.096 8.263 -1.899 1.00 53.19 100 ARG A CA 1
ATOM 798 C C . ARG A 1 100 ? 21.571 7.834 -3.263 1.00 53.19 100 ARG A C 1
ATOM 800 O O . ARG A 1 100 ? 22.406 8.517 -3.842 1.00 53.19 100 ARG A O 1
ATOM 807 N N . HIS A 1 101 ? 21.033 6.750 -3.792 1.00 52.34 101 HIS A N 1
ATOM 808 C CA . HIS A 1 101 ? 21.225 6.497 -5.197 1.00 52.34 101 HIS A CA 1
ATOM 809 C C . HIS A 1 101 ? 20.028 7.102 -5.912 1.00 52.34 101 HIS A C 1
ATOM 811 O O . HIS A 1 101 ? 18.928 6.555 -5.862 1.00 52.34 101 HIS A O 1
ATOM 817 N N . CYS A 1 102 ? 20.241 8.251 -6.560 1.00 52.38 102 CYS A N 1
ATOM 818 C CA . CYS A 1 102 ? 19.374 8.715 -7.639 1.00 52.38 102 CYS A CA 1
ATOM 819 C C . CYS A 1 102 ? 19.018 7.522 -8.541 1.00 52.38 102 CYS A C 1
ATOM 821 O O . CYS A 1 102 ? 19.767 6.547 -8.562 1.00 52.38 102 CYS A O 1
ATOM 823 N N . ASN A 1 103 ? 17.902 7.561 -9.275 1.00 62.84 103 ASN A N 1
ATOM 824 C CA . ASN A 1 103 ? 17.510 6.456 -10.154 1.00 62.84 103 ASN A CA 1
ATOM 825 C C . ASN A 1 103 ? 18.662 6.104 -11.121 1.00 62.84 103 ASN A C 1
ATOM 827 O O . ASN A 1 103 ? 18.783 6.702 -12.181 1.00 62.84 103 ASN A O 1
ATOM 831 N N . ILE A 1 104 ? 19.515 5.140 -10.750 1.00 63.88 104 ILE A N 1
ATOM 832 C CA . ILE A 1 104 ? 20.750 4.790 -11.472 1.00 63.88 104 ILE A CA 1
ATOM 833 C C . ILE A 1 104 ? 20.396 4.369 -12.883 1.00 63.88 104 ILE A C 1
ATOM 835 O O . ILE A 1 104 ? 21.113 4.646 -13.835 1.00 63.88 104 ILE A O 1
ATOM 839 N N . ASN A 1 105 ? 19.240 3.722 -13.022 1.00 64.19 105 ASN A N 1
ATOM 840 C CA . ASN A 1 105 ? 18.733 3.289 -14.307 1.00 64.19 105 ASN A CA 1
ATOM 841 C C . ASN A 1 105 ? 18.411 4.479 -15.223 1.00 64.19 105 ASN A C 1
ATOM 843 O O . ASN A 1 105 ? 18.523 4.334 -16.433 1.00 64.19 105 ASN A O 1
ATOM 847 N N . ALA A 1 106 ? 18.088 5.654 -14.674 1.00 64.06 106 ALA A N 1
ATOM 848 C CA . ALA A 1 106 ? 17.934 6.895 -15.431 1.00 64.06 106 ALA A CA 1
ATOM 849 C C . ALA A 1 106 ? 19.270 7.580 -15.781 1.00 64.06 106 ALA A C 1
ATOM 851 O O . ALA A 1 106 ? 19.249 8.516 -16.572 1.00 64.06 106 ALA A O 1
ATOM 852 N N . PHE A 1 107 ? 20.409 7.124 -15.252 1.00 68.38 107 PHE A N 1
ATOM 853 C CA . PHE A 1 107 ? 21.750 7.551 -15.687 1.00 68.38 107 PHE A CA 1
ATOM 854 C C . PHE A 1 107 ? 22.403 6.568 -16.660 1.00 68.38 107 PHE A C 1
ATOM 856 O O . PHE A 1 107 ? 23.452 6.866 -17.218 1.00 68.38 107 PHE A O 1
ATOM 863 N N . LYS A 1 108 ? 21.808 5.390 -16.883 1.00 78.50 108 LYS A N 1
ATOM 864 C CA . LYS A 1 108 ? 22.359 4.429 -17.838 1.00 78.50 108 LYS A CA 1
ATOM 865 C C . LYS A 1 108 ? 22.246 4.982 -19.255 1.00 78.50 108 LYS A C 1
ATOM 867 O O . LYS A 1 108 ? 21.153 5.293 -19.731 1.00 78.50 108 LYS A O 1
ATOM 872 N N . GLU A 1 109 ? 23.387 5.048 -19.928 1.00 85.56 109 GLU A N 1
ATOM 873 C CA . GLU A 1 109 ? 23.489 5.434 -21.337 1.00 85.56 109 GLU A CA 1
ATOM 874 C C . GLU A 1 109 ? 22.963 4.344 -22.277 1.00 85.56 109 GLU A C 1
ATOM 876 O O . GLU A 1 109 ? 22.623 4.631 -23.422 1.00 85.56 109 GLU A O 1
ATOM 881 N N . SER A 1 110 ? 22.836 3.106 -21.790 1.00 90.06 110 SER A N 1
ATOM 882 C CA . SER A 1 110 ? 22.346 1.957 -22.545 1.00 90.06 110 SER A CA 1
ATOM 883 C C . SER A 1 110 ? 21.055 1.368 -21.967 1.00 90.06 110 SER A C 1
ATOM 885 O O . SER A 1 110 ? 20.786 1.409 -20.763 1.00 90.06 110 SER A O 1
ATOM 887 N N . ARG A 1 111 ? 20.238 0.790 -22.852 1.00 88.88 111 ARG A N 1
ATOM 888 C CA . ARG A 1 111 ? 19.038 0.008 -22.536 1.00 88.88 111 ARG A CA 1
ATOM 889 C C . ARG A 1 111 ? 19.130 -1.380 -23.165 1.00 88.88 111 ARG A C 1
ATOM 891 O O . ARG A 1 111 ? 19.682 -1.550 -24.251 1.00 88.88 111 ARG A O 1
ATOM 898 N N . LYS A 1 112 ? 18.548 -2.365 -22.480 1.00 90.56 112 LYS A N 1
ATOM 899 C CA . LYS A 1 112 ? 18.375 -3.731 -22.986 1.00 90.56 112 LYS A CA 1
ATOM 900 C C . LYS A 1 112 ? 17.000 -3.834 -23.627 1.00 90.56 112 LYS A C 1
ATOM 902 O O . LYS A 1 112 ? 16.009 -3.534 -22.967 1.00 90.56 112 LYS A O 1
ATOM 907 N N . VAL A 1 113 ? 16.953 -4.229 -24.893 1.00 90.75 113 VAL A N 1
ATOM 908 C CA . VAL A 1 113 ? 15.710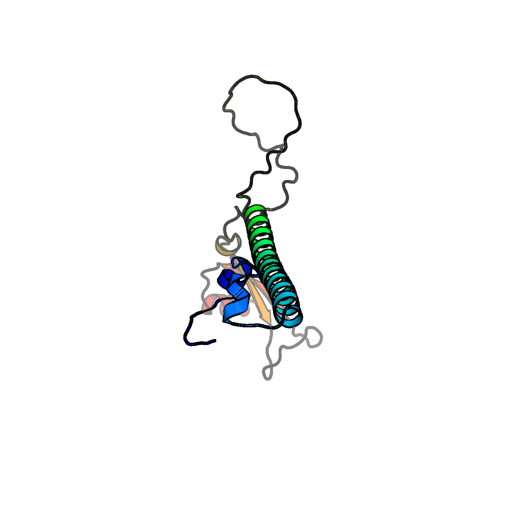 -4.453 -25.636 1.00 90.75 113 VAL A CA 1
ATOM 909 C C . VAL A 1 113 ? 15.613 -5.927 -25.981 1.00 90.75 113 VAL A C 1
ATOM 911 O O . VAL A 1 113 ? 16.592 -6.558 -26.371 1.00 90.75 113 VAL A O 1
ATOM 914 N N . GLU A 1 114 ? 14.423 -6.474 -25.809 1.00 90.62 114 GLU A N 1
ATOM 915 C CA . GLU A 1 114 ? 14.092 -7.852 -26.125 1.00 90.62 114 GLU A CA 1
ATOM 916 C C . GLU A 1 114 ? 13.380 -7.898 -27.482 1.00 90.62 114 GLU A C 1
ATOM 918 O O . GLU A 1 114 ? 12.344 -7.265 -27.666 1.00 90.62 114 GLU A O 1
ATOM 923 N N . LEU A 1 115 ? 13.966 -8.608 -28.448 1.00 88.50 115 LEU A N 1
ATOM 924 C CA . LEU A 1 115 ? 13.430 -8.782 -29.797 1.00 88.50 115 LEU A CA 1
ATOM 925 C C . LEU A 1 115 ? 13.003 -10.229 -29.992 1.00 88.50 115 LEU A C 1
ATOM 927 O O . LEU A 1 115 ? 13.808 -11.132 -29.777 1.00 88.50 115 LEU A O 1
ATOM 931 N N . GLY A 1 116 ? 11.772 -10.450 -30.438 1.00 89.06 116 GLY A N 1
ATOM 932 C CA . GLY A 1 116 ? 11.258 -11.783 -30.725 1.00 89.06 116 GLY A CA 1
ATOM 933 C C . GLY A 1 116 ? 10.338 -11.789 -31.933 1.00 89.06 116 GLY A C 1
ATOM 934 O O . GLY A 1 116 ? 9.858 -10.744 -32.375 1.00 89.06 116 GLY A O 1
ATOM 935 N N . TRP A 1 117 ? 10.103 -12.981 -32.473 1.00 88.44 117 TRP A N 1
ATOM 936 C CA . TRP A 1 117 ? 9.218 -13.152 -33.617 1.00 88.44 117 TRP A CA 1
ATOM 937 C C . TRP A 1 117 ? 7.763 -13.241 -33.152 1.00 88.44 117 TRP A C 1
ATOM 939 O O . TRP A 1 117 ? 7.425 -14.050 -32.284 1.00 88.44 117 TRP A O 1
ATOM 949 N N . ILE A 1 118 ? 6.902 -12.410 -33.733 1.00 89.69 118 ILE A N 1
ATOM 950 C CA . ILE A 1 118 ? 5.451 -12.462 -33.555 1.00 89.69 118 ILE A CA 1
ATOM 951 C C . ILE A 1 118 ? 4.825 -13.036 -34.827 1.00 89.69 118 ILE A C 1
ATOM 953 O O . ILE A 1 118 ? 5.112 -12.566 -35.927 1.00 89.69 118 ILE A O 1
ATOM 957 N N . HIS A 1 119 ? 3.953 -14.029 -34.667 1.00 91.12 119 HIS A N 1
ATOM 958 C CA . HIS A 1 119 ? 3.122 -14.582 -35.732 1.00 91.12 119 HIS A CA 1
ATOM 959 C C . HIS A 1 119 ? 1.681 -14.702 -35.227 1.00 91.12 119 HIS A C 1
ATOM 961 O O . HIS A 1 119 ? 1.454 -15.242 -34.144 1.00 91.12 119 HIS A O 1
ATOM 967 N N . ASN A 1 120 ? 0.713 -14.187 -35.990 1.00 90.25 120 ASN A N 1
ATOM 968 C CA . ASN A 1 120 ? -0.706 -14.132 -35.605 1.00 90.25 120 ASN A CA 1
ATOM 969 C C . ASN A 1 120 ? -0.907 -13.566 -34.187 1.00 90.25 120 ASN A C 1
ATOM 971 O O . ASN A 1 120 ? -1.534 -14.203 -33.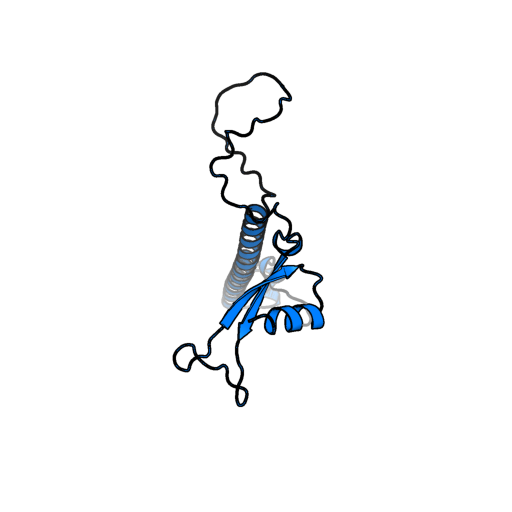343 1.00 90.25 120 ASN A O 1
ATOM 975 N N . GLU A 1 121 ? -0.276 -12.418 -33.909 1.00 89.50 121 GLU A N 1
ATOM 976 C CA . GLU A 1 121 ? -0.325 -11.707 -32.615 1.00 89.50 121 GLU A CA 1
ATOM 977 C C . GLU A 1 121 ? 0.230 -12.491 -31.411 1.00 89.50 121 GLU A C 1
ATOM 979 O O . GLU A 1 121 ? 0.192 -12.019 -30.275 1.00 89.50 121 GLU A O 1
ATOM 984 N N . LYS A 1 122 ? 0.806 -13.676 -31.638 1.00 90.00 122 LYS A N 1
ATOM 985 C CA . LYS A 1 122 ? 1.400 -14.520 -30.601 1.00 90.00 122 LYS A CA 1
ATOM 986 C C . LYS A 1 122 ? 2.908 -14.596 -30.787 1.00 90.00 122 LYS A C 1
ATOM 988 O O . LYS A 1 122 ? 3.420 -14.793 -31.888 1.00 90.00 122 LYS A O 1
ATOM 993 N N . GLN A 1 123 ? 3.635 -14.472 -29.683 1.00 89.19 123 GLN A N 1
ATOM 994 C CA . GLN A 1 123 ? 5.080 -14.662 -29.673 1.00 89.19 123 GLN A CA 1
ATOM 995 C C . GLN A 1 123 ? 5.425 -16.125 -29.984 1.00 89.19 123 GLN A C 1
ATOM 997 O O . GLN A 1 123 ? 4.926 -17.053 -29.336 1.00 89.19 123 GLN A O 1
ATOM 1002 N N . VAL A 1 124 ? 6.312 -16.339 -30.954 1.00 91.00 124 VAL A N 1
ATOM 1003 C CA . VAL A 1 124 ? 6.815 -17.671 -31.298 1.00 91.00 124 VAL A CA 1
ATOM 1004 C C . VAL A 1 124 ? 7.804 -18.115 -30.219 1.00 91.00 124 VAL A C 1
ATOM 1006 O O . VAL A 1 124 ? 8.754 -17.403 -29.898 1.00 91.00 124 VAL A O 1
ATOM 1009 N N . ARG A 1 125 ? 7.583 -19.299 -29.635 1.00 89.4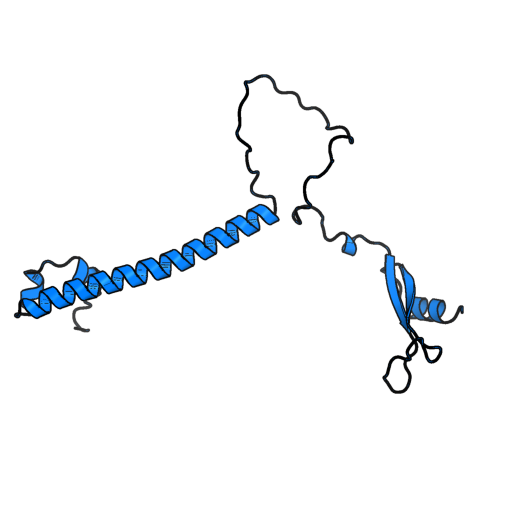4 125 ARG A N 1
ATOM 1010 C CA . ARG A 1 125 ? 8.444 -19.864 -28.580 1.00 89.44 125 ARG A CA 1
ATOM 1011 C C . ARG A 1 125 ? 9.734 -20.452 -29.155 1.00 89.44 125 ARG A C 1
ATOM 1013 O O . ARG A 1 125 ? 9.745 -20.933 -30.287 1.00 89.44 125 ARG A O 1
ATOM 1020 N N . THR A 1 126 ? 10.769 -20.534 -28.319 1.00 86.69 126 THR A N 1
ATOM 1021 C CA . THR A 1 126 ? 12.082 -21.120 -28.650 1.00 86.69 126 THR A CA 1
ATOM 1022 C C . THR A 1 126 ? 11.992 -22.515 -29.268 1.00 86.69 126 THR A C 1
ATOM 1024 O O . THR A 1 126 ? 12.680 -22.806 -30.237 1.00 86.69 126 THR A O 1
ATOM 1027 N N . ALA A 1 127 ? 11.070 -23.353 -28.785 1.00 88.12 127 ALA A N 1
ATOM 1028 C CA . ALA A 1 127 ? 10.871 -24.712 -29.295 1.00 88.12 127 ALA A CA 1
ATOM 1029 C C . ALA A 1 127 ? 10.441 -24.790 -30.776 1.00 88.12 127 ALA A C 1
ATOM 1031 O O . ALA A 1 127 ? 10.594 -25.836 -31.391 1.00 88.12 127 ALA A O 1
ATOM 1032 N N . LYS A 1 128 ? 9.897 -23.709 -31.355 1.00 84.88 128 LYS A N 1
ATOM 1033 C CA . LYS A 1 128 ? 9.472 -23.640 -32.766 1.00 84.88 128 LYS A CA 1
ATOM 1034 C C . LYS A 1 128 ? 10.416 -22.786 -33.623 1.00 84.88 128 LYS A C 1
ATOM 1036 O O . LYS A 1 128 ? 9.974 -22.177 -34.590 1.00 84.88 128 LYS A O 1
ATOM 1041 N N . GLY A 1 129 ? 11.683 -22.662 -33.221 1.00 80.94 129 GLY A N 1
ATOM 1042 C CA . GLY A 1 129 ? 12.645 -21.769 -33.878 1.00 80.94 129 GLY A CA 1
ATOM 1043 C C . GLY A 1 129 ? 12.380 -20.279 -33.629 1.00 80.94 129 GLY A C 1
ATOM 1044 O O . GLY A 1 129 ? 12.983 -19.431 -34.275 1.00 80.94 129 GLY A O 1
ATOM 1045 N N . GLY A 1 130 ? 11.470 -19.954 -32.704 1.00 83.56 130 GLY A N 1
ATOM 1046 C CA . GLY A 1 130 ? 11.245 -18.593 -32.226 1.00 83.56 130 GLY A CA 1
ATOM 1047 C C . GLY A 1 130 ? 12.084 -18.265 -30.994 1.00 83.56 130 GLY A C 1
ATOM 1048 O O . GLY A 1 130 ? 13.156 -18.819 -30.773 1.00 83.56 130 GLY A O 1
ATOM 1049 N N . GLY A 1 131 ? 11.564 -17.382 -30.148 1.00 87.94 131 GLY A N 1
ATOM 1050 C CA . GLY A 1 131 ? 12.209 -16.925 -28.922 1.00 87.94 131 GLY A CA 1
ATOM 1051 C C . GLY A 1 131 ? 12.450 -15.422 -28.917 1.00 87.94 131 GLY A C 1
ATOM 1052 O O . GLY A 1 131 ? 12.066 -14.702 -29.840 1.00 87.94 131 GLY A O 1
ATOM 1053 N N . THR A 1 132 ? 13.081 -14.960 -27.842 1.00 89.94 132 THR A N 1
ATOM 1054 C CA . THR A 1 132 ? 13.461 -13.562 -27.660 1.00 89.94 132 THR A CA 1
ATOM 1055 C C . THR A 1 132 ? 14.963 -13.469 -27.465 1.00 89.94 132 THR A C 1
ATOM 1057 O O . THR A 1 132 ? 15.517 -14.158 -26.608 1.00 89.94 132 THR A O 1
ATOM 1060 N N . ARG A 1 133 ? 15.621 -12.589 -28.217 1.00 87.31 133 ARG A N 1
ATOM 1061 C CA . ARG A 1 133 ? 17.024 -12.226 -28.005 1.00 87.31 133 ARG A CA 1
ATOM 1062 C C . ARG A 1 133 ? 17.138 -10.851 -27.368 1.00 87.31 133 ARG A C 1
ATOM 1064 O O . ARG A 1 133 ? 16.324 -9.966 -27.622 1.00 87.31 133 ARG A O 1
ATOM 1071 N N . LYS A 1 134 ? 18.171 -10.669 -26.551 1.00 90.44 134 LYS A N 1
ATOM 1072 C CA . LYS A 1 134 ? 18.471 -9.401 -25.882 1.00 90.44 134 LYS A CA 1
ATOM 1073 C C . LYS A 1 134 ? 19.507 -8.640 -26.695 1.00 90.44 134 LYS A C 1
ATOM 1075 O O . LYS A 1 134 ? 20.572 -9.180 -26.971 1.00 90.44 134 LYS A O 1
ATOM 1080 N N . ILE A 1 135 ? 19.203 -7.396 -27.038 1.00 90.06 135 ILE A N 1
ATOM 1081 C CA . ILE A 1 135 ? 20.144 -6.471 -27.666 1.00 90.06 135 ILE A CA 1
ATOM 1082 C C . ILE A 1 135 ? 20.412 -5.286 -26.744 1.00 90.06 135 ILE A C 1
ATOM 1084 O O . ILE A 1 135 ? 19.517 -4.795 -26.052 1.00 90.06 135 ILE A O 1
ATOM 1088 N N . GLU A 1 136 ? 21.657 -4.825 -26.738 1.00 90.75 136 GLU A N 1
ATOM 1089 C CA . GLU A 1 136 ? 22.066 -3.618 -26.029 1.00 90.75 136 GLU A CA 1
ATOM 1090 C C . GLU A 1 136 ? 22.137 -2.445 -27.013 1.00 90.75 136 GLU A C 1
ATOM 1092 O O . GLU A 1 136 ? 22.745 -2.512 -28.091 1.00 90.75 136 GLU A O 1
ATOM 1097 N N . LEU A 1 137 ? 21.436 -1.372 -26.657 1.00 90.62 137 LEU A N 1
ATOM 1098 C CA . LEU A 1 137 ? 21.275 -0.178 -27.474 1.00 90.62 137 LEU A CA 1
ATOM 1099 C C . LEU A 1 137 ? 21.498 1.076 -26.630 1.00 90.62 137 LEU A C 1
ATOM 1101 O O . LEU A 1 137 ? 21.138 1.073 -25.452 1.00 90.62 137 LEU A O 1
ATOM 1105 N N . PRO A 1 138 ? 22.000 2.173 -27.216 1.00 91.94 138 PRO A N 1
ATOM 1106 C CA . PRO A 1 138 ? 21.974 3.476 -26.566 1.00 91.94 138 PRO A CA 1
ATOM 1107 C C . PRO A 1 138 ? 20.544 3.858 -26.166 1.00 91.94 138 PRO A C 1
ATOM 1109 O O . PRO A 1 138 ? 19.578 3.557 -26.875 1.00 91.94 138 PRO A O 1
ATOM 1112 N N . ARG A 1 139 ? 20.384 4.544 -25.036 1.00 86.31 139 ARG A N 1
ATOM 1113 C CA . ARG A 1 139 ? 19.078 4.964 -24.509 1.00 86.31 139 ARG A CA 1
ATOM 1114 C C . ARG A 1 139 ? 18.305 5.841 -25.494 1.00 86.31 139 ARG A C 1
ATOM 1116 O O . ARG A 1 139 ? 17.089 5.701 -25.593 1.00 86.31 139 ARG A O 1
ATOM 1123 N N . ASN A 1 140 ? 19.023 6.681 -26.235 1.00 88.94 140 ASN A N 1
ATOM 1124 C CA . ASN A 1 140 ? 18.467 7.628 -27.202 1.00 88.94 140 ASN A CA 1
ATOM 1125 C C . ASN A 1 140 ? 18.227 7.012 -28.594 1.00 88.94 140 ASN A C 1
ATOM 1127 O O . ASN A 1 140 ? 17.857 7.738 -29.513 1.00 88.94 140 ASN A O 1
ATOM 1131 N N . SER A 1 141 ? 18.419 5.695 -28.751 1.00 88.75 141 SER A N 1
ATOM 1132 C CA . SER A 1 141 ? 18.212 5.012 -30.033 1.00 88.75 141 SER A CA 1
ATOM 1133 C C . SER A 1 141 ? 16.768 5.124 -30.519 1.00 88.75 141 SER A C 1
ATOM 1135 O O . SER A 1 141 ? 15.806 4.914 -29.762 1.00 88.75 141 SER A O 1
ATOM 1137 N N . ARG A 1 142 ? 16.613 5.436 -31.807 1.00 90.81 142 ARG A N 1
ATOM 1138 C CA . ARG A 1 142 ? 15.309 5.519 -32.480 1.00 90.81 142 ARG A CA 1
ATOM 1139 C C . ARG A 1 142 ? 14.851 4.149 -32.987 1.00 90.81 142 ARG A C 1
ATOM 1141 O O . ARG A 1 142 ? 15.615 3.189 -33.022 1.00 90.81 142 ARG A O 1
ATOM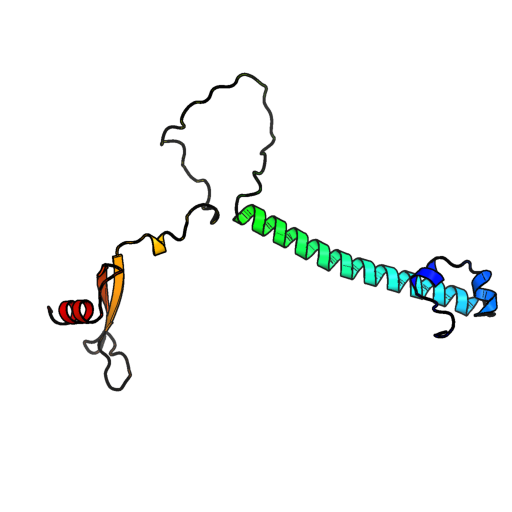 1148 N N . LYS A 1 143 ? 13.574 4.051 -33.377 1.00 90.00 143 LYS A N 1
ATOM 1149 C CA . LYS A 1 143 ? 12.971 2.810 -33.903 1.00 90.00 143 LYS A CA 1
ATOM 1150 C C . LYS A 1 143 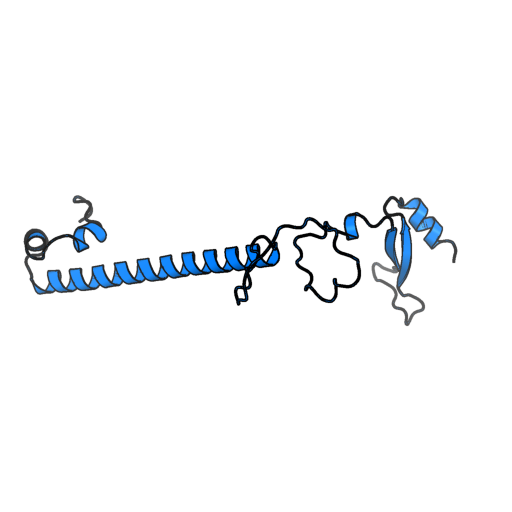? 13.744 2.253 -35.105 1.00 90.00 143 LYS A C 1
ATOM 1152 O O . LYS A 1 143 ? 13.886 1.043 -35.212 1.00 90.00 143 LYS A O 1
ATOM 1157 N N . GLU A 1 144 ? 14.236 3.123 -35.980 1.00 92.06 144 GLU A N 1
ATOM 1158 C CA . GLU A 1 144 ? 15.002 2.752 -37.178 1.00 92.06 144 GLU A CA 1
ATOM 1159 C C . GLU A 1 144 ? 16.272 1.977 -36.808 1.00 92.06 144 GLU A C 1
ATOM 1161 O O . GLU A 1 144 ? 16.431 0.836 -37.225 1.00 92.06 144 GLU A O 1
ATOM 1166 N N . GLU A 1 145 ? 17.081 2.514 -35.892 1.00 88.19 145 GLU A N 1
ATOM 1167 C CA . GLU A 1 145 ? 18.301 1.859 -35.396 1.00 88.19 145 GLU A CA 1
ATOM 1168 C C . GLU A 1 145 ? 18.019 0.500 -34.731 1.00 88.19 145 GLU A C 1
ATOM 1170 O O . GLU A 1 145 ? 18.808 -0.440 -34.841 1.00 88.19 145 GLU A O 1
ATOM 1175 N N . VAL A 1 146 ? 16.881 0.380 -34.034 1.00 89.00 146 VAL A N 1
ATOM 1176 C CA . VAL A 1 146 ? 16.439 -0.891 -33.434 1.00 89.00 146 VAL A CA 1
ATOM 1177 C C . VAL A 1 146 ? 16.150 -1.922 -34.528 1.00 89.00 146 VAL A C 1
ATOM 1179 O O . VAL A 1 146 ? 16.532 -3.083 -34.385 1.00 89.00 146 VAL A O 1
ATOM 1182 N N . LEU A 1 147 ? 15.482 -1.508 -35.609 1.00 88.62 147 LEU A N 1
ATOM 1183 C CA . LEU A 1 147 ? 15.145 -2.376 -36.738 1.00 88.62 147 LEU A CA 1
ATOM 1184 C C . LEU A 1 147 ? 16.378 -2.757 -37.555 1.00 88.62 147 LEU A C 1
ATOM 1186 O O . LEU A 1 147 ? 16.474 -3.901 -37.990 1.00 88.62 147 LEU A O 1
ATOM 1190 N N . ASP A 1 148 ? 17.337 -1.852 -37.721 1.00 88.69 148 ASP A N 1
ATOM 1191 C CA . ASP A 1 148 ? 18.575 -2.155 -38.436 1.00 88.69 148 ASP A CA 1
ATOM 1192 C C . ASP A 1 148 ? 19.399 -3.197 -37.684 1.00 88.69 148 ASP A C 1
ATOM 1194 O O . ASP A 1 148 ? 19.763 -4.216 -38.270 1.00 88.69 148 ASP A O 1
ATOM 1198 N N . LYS A 1 149 ? 19.556 -3.043 -36.358 1.00 85.94 149 LYS A N 1
ATOM 1199 C CA . LYS A 1 149 ? 20.154 -4.095 -35.516 1.00 85.94 149 LYS A CA 1
ATOM 1200 C C . LYS A 1 149 ? 19.354 -5.398 -35.527 1.00 85.94 149 LYS A C 1
ATOM 1202 O O . LYS A 1 149 ? 19.914 -6.464 -35.280 1.00 85.94 149 LYS A O 1
ATOM 1207 N N . ALA A 1 150 ? 18.046 -5.335 -35.771 1.00 82.00 150 ALA A N 1
ATOM 1208 C CA . ALA A 1 150 ? 17.220 -6.529 -35.875 1.00 82.00 150 ALA A CA 1
ATOM 1209 C C . ALA A 1 150 ? 17.462 -7.298 -37.185 1.00 82.00 150 ALA A C 1
ATOM 1211 O O . ALA A 1 150 ? 17.331 -8.519 -37.165 1.00 82.00 150 ALA A O 1
ATOM 1212 N N . LYS A 1 151 ? 17.834 -6.614 -38.275 1.00 80.56 151 LYS A N 1
ATOM 1213 C CA . LYS A 1 151 ? 18.067 -7.203 -39.606 1.00 80.56 151 LYS A CA 1
ATOM 1214 C C . LYS A 1 151 ? 19.454 -7.822 -39.793 1.00 80.56 151 LYS A C 1
ATOM 1216 O O . LYS A 1 151 ? 19.621 -8.628 -40.696 1.00 80.56 151 LYS A O 1
ATOM 1221 N N . THR A 1 152 ? 20.459 -7.433 -39.004 1.00 67.69 152 THR A N 1
ATOM 1222 C CA . THR A 1 152 ? 21.873 -7.816 -39.231 1.00 67.69 152 THR A CA 1
ATOM 1223 C C . THR A 1 152 ? 22.217 -9.276 -38.864 1.00 67.69 152 THR A C 1
ATOM 1225 O O . THR A 1 152 ? 23.380 -9.592 -38.640 1.00 67.69 152 THR A O 1
ATOM 1228 N N . HIS A 1 153 ? 21.237 -10.175 -38.771 1.00 55.34 153 HIS A N 1
ATOM 1229 C CA . HIS A 1 153 ? 21.399 -11.583 -38.389 1.00 55.34 153 HIS A CA 1
ATOM 1230 C C . HIS A 1 153 ? 20.270 -12.417 -38.975 1.00 55.34 153 HIS A C 1
ATOM 1232 O O . HIS A 1 153 ? 20.548 -13.579 -39.331 1.00 55.34 153 HIS A O 1
#

Secondary structure (DSSP, 8-state):
-TTTT--HHHHHHS-TTGGGGT---HHHHHHHHHHHHHHHHHHHHHHHHHHHHHHHHHHHHHHHTT-S-------------------TT--S-----TTS---GGGT-SEEEEEEE-EETTEEPPGGGT--EEEEEEETT--HHHHHHHHH--

Sequence (153 aa):
MEEEKLDLTVISCMSVDDLVQILPKLGDRIALKLFVDEEIKKKQESQYQGKERKTKLIQSLCAKLGIVKTRHCHDTAPAEFQDKCISESSLKWRKRTMARHCNINAFKESRKVELGWIHNEKQVRTAKGGGTRKIELPRNSRKEEVLDKAKTH

=== Feature glossary ===
Each block in this record encodes a different view of the same protein. In brief:

Predicted aligned error. PAE(i, j) answers: if I align the predicted and true structures on residue i, how far off (in Å) do I expect residue j to be? A block-diagonal PAE matrix with low values on the blocks and high values off-diagonal is the signature of a multi-domain protein with confidently predicted domains but uncertain inter-domain orientation.

Contact-map, Ramachandran, and PAE plots. Plot images: a contact map (which residues are close in 3D, as an N×N binary image), a Ramachandran scatter (backbone torsion angles, revealing secondary-structure composition at a glance), and — for AlphaFold structures — a PAE heatmap (pairwise prediction confidence).

Backbone torsions (φ/ψ). φ (phi) and ψ (psi) are the two rotatable backbone dihedrals per residue: φ is the C(i-1)–N–Cα–C torsion, ψ is the N–Cα–C–N(i+1) torsion, both in degrees on (−180°, 180°]. α-helical residues cluster near (−60°, −45°); β-strand residues near (−120°, +130°). A Ramachandran plot is simply a scatter of (φ, ψ) for every residue.

Foldseek 3Di. A 3Di character summarizes, for each residue, the relative orientation of the Cα frame of its nearest spatial neighbor. Because it encodes fold topology rather than chemistry, 3Di alignments detect remote structural similarity that sequence alignment misses.

Radius of gyration, Cα contacts, bounding box. Three whole-structure scalars: the radius of gyration (RMS distance of Cα from centroid, in Å), the count of Cα–Cα contacts (pairs closer than 8 Å and separated by more than four residues in sequence — i.e. tertiary, not local, contacts), and the bounding-box dimensions. Together they distinguish compact globular folds from extended fibres or disordered chains.

Sequence. Sequence gives the chain of amino acids in standard one-letter code (A=alanine, C=cysteine, …, Y=tyrosine), read N→C. It is the only feature that is directly encoded by the gene; all structural features are derived from the folded form of this sequence.

mmCIF coordinates. Atomic coordinates in PDBx/mmCIF format — the same representation the Protein Data Bank distributes. Each line of the _atom_site loop places one backbone atom in Cartesian space (units: ångströms, origin: arbitrary).

Secondary structure (3-state, P-SEA). Three-state secondary structure (P-SEA) collapses the eight DSSP classes into helix (a), strand (b), and coil (c). P-SEA assigns these from Cα geometry alone — distances and angles — without requiring backbone oxygens, so it works on any Cα trace.

InterPro / GO / CATH / organism. Functional annotations link the protein to curated databases. InterPro entries identify conserved domains and families by matching the sequence against member-database signatures (Pfam, PROSITE, CDD, …). Gene Ontology (GO) terms describe molecular function, biological process, and cellular component in a controlled vocabulary. CATH places the structure in a hierarchical fold classification (Class/Architecture/Topology/Homologous-superfamily). The organism is the source species.

B-factor. B-factor (Debye–Waller factor) reflects atomic displacement in the crystal lattice. It is an experimental observable (units Å²), not a prediction; low values mean the atom is pinned down, high values mean it moves or is heterogeneous across the crystal.

Rendered structure images. Structure images are PyMOL renders from six orthogonal camera directions. Cartoon representation draws helices as coils and strands as arrows; sticks shows the backbone as bonds; surface shows the solvent-excluded envelope. Rainbow coloring maps sequence position to hue (blue→red, N→C); chain coloring assigns a distinct color per polypeptide.

Solvent-accessible surface area. Solvent-accessible surface area (SASA) is the area in Å² traced out by the centre of a 1.4 Å probe sphere (a water molecule) rolled over the protein's van der Waals surface (Shrake–Rupley / Lee–Richards construction). Buried residues have near-zero SASA; fully exposed residues can exceed 200 Å². The total SASA scales roughly with the number of surface residues.

Secondary structure (8-state, DSSP). The SS8 string is DSSP's per-residue secondary-structure call. α-helix (H) means an i→i+4 H-bond ladder; β-strand (E) means the residue participates in a β-sheet; 3₁₀ (G) and π (I) are tighter and wider helices; T/S are turns/bends; '-' is loop.

pLDDT. For AlphaFold models, the B-factor field carries pLDDT — the model's own estimate of local accuracy on a 0–100 scale. Regions with pLDDT<50 should be treated as essentially unmodeled; they often correspond to intrinsically disordered segments.

Nearest PDB structures. Nearest PDB neighbors are the top structural matches found by Foldseek when searching this structure against the entire Protein Data Bank. Each hit reports a TM-score (0 to 1; >0.5 almost always implies the same fold) and an E-value. These are *structural* homologs — they may share no detectable sequence similarity.